Protein AF-V7C5A6-F1 (afdb_monomer)

Solvent-accessible surface area (backbone atoms only — not comparable to full-atom values): 7890 Å² total; per-residue (Å²): 142,46,75,49,76,39,53,49,37,44,29,60,70,52,47,51,48,42,58,76,68,63,52,40,29,43,35,23,10,14,81,27,68,81,53,6,18,79,57,57,60,41,58,71,49,46,82,62,47,102,74,74,81,69,93,62,101,58,82,68,35,68,70,49,91,90,49,81,76,55,43,45,47,72,53,57,61,23,67,63,35,42,47,55,56,51,49,51,52,53,52,54,54,52,51,53,54,55,52,71,66,54,76,74,80,84,74,88,80,80,82,84,77,84,65,77,65,65,60,58,55,57,58,54,58,59,65,73,74,76,123

Nearest PDB structures (foldseek):
  3ocq-assembly1_A-2  TM=8.721E-01  e=2.482E-05  Salmonella enterica
  1z3a-assembly1_B  TM=8.889E-01  e=4.899E-05  Escherichia coli
  8e2p-assembly2_D  TM=8.410E-01  e=2.030E-04  Escherichia coli
  3dh1-assembly2_C  TM=7.861E-01  e=4.535E-04  Homo sapiens
  8e2q-assembly2_C  TM=7.365E-01  e=2.600E-0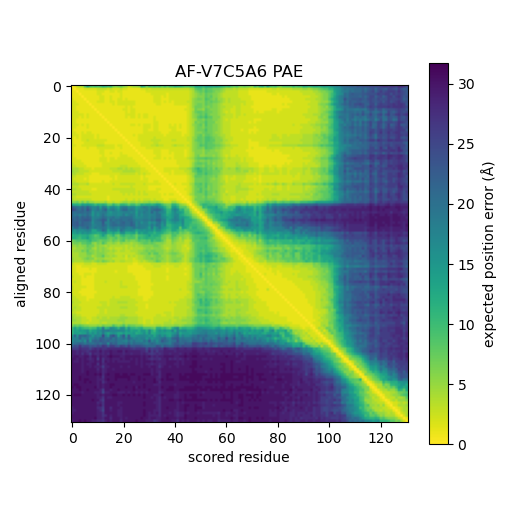4  Escherichia coli

Structure (mmCIF, N/CA/C/O backbone):
data_AF-V7C5A6-F1
#
_entry.id   AF-V7C5A6-F1
#
loop_
_atom_site.group_PDB
_atom_site.id
_atom_site.type_symbol
_atom_site.label_atom_id
_atom_site.label_alt_id
_atom_site.label_comp_id
_atom_site.label_asym_id
_atom_site.label_entity_id
_atom_site.label_seq_id
_atom_site.pdbx_PDB_ins_code
_atom_site.Cartn_x
_atom_site.Cartn_y
_atom_site.Cartn_z
_atom_site.occupancy
_atom_site.B_iso_or_equiv
_atom_site.auth_seq_id
_atom_site.auth_comp_id
_atom_site.auth_asym_id
_atom_site.auth_atom_id
_atom_site.pdbx_PDB_model_num
ATOM 1 N N . ASP A 1 1 ? 7.262 -13.236 -11.473 1.00 86.31 1 ASP A N 1
ATOM 2 C CA . ASP A 1 1 ? 6.057 -12.493 -11.850 1.00 86.31 1 ASP A CA 1
ATOM 3 C C . ASP A 1 1 ? 4.942 -12.799 -10.870 1.00 86.31 1 ASP A C 1
ATOM 5 O O . ASP A 1 1 ? 4.227 -13.786 -11.020 1.00 86.31 1 ASP A O 1
ATOM 9 N N . THR A 1 2 ? 4.876 -11.997 -9.808 1.00 95.75 2 THR A N 1
ATOM 10 C CA . THR A 1 2 ? 3.860 -12.121 -8.755 1.00 95.75 2 THR A CA 1
ATOM 11 C C . THR A 1 2 ? 3.159 -10.783 -8.571 1.00 95.75 2 THR A C 1
ATOM 13 O O . THR A 1 2 ? 3.812 -9.751 -8.405 1.00 95.75 2 THR A O 1
ATOM 16 N N . THR A 1 3 ? 1.824 -10.813 -8.544 1.00 97.44 3 THR A N 1
ATOM 17 C CA . THR A 1 3 ? 0.998 -9.659 -8.174 1.00 97.44 3 THR A CA 1
ATOM 18 C C . THR A 1 3 ? 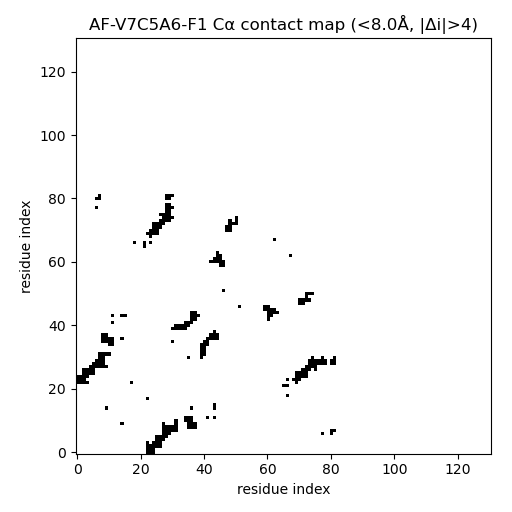0.352 -9.894 -6.814 1.00 97.44 3 THR A C 1
ATOM 20 O O . THR A 1 3 ? -0.426 -10.832 -6.652 1.00 97.44 3 THR A O 1
ATOM 23 N N . LEU A 1 4 ? 0.655 -9.035 -5.843 1.00 98.12 4 LEU A N 1
ATOM 24 C CA . LEU A 1 4 ? 0.049 -9.062 -4.515 1.00 98.12 4 LEU A CA 1
ATOM 25 C C . LEU A 1 4 ? -1.153 -8.118 -4.464 1.00 98.12 4 LEU A C 1
ATOM 27 O O . LEU A 1 4 ? -1.005 -6.919 -4.689 1.00 98.12 4 LEU A O 1
ATOM 31 N N . TYR A 1 5 ? -2.318 -8.656 -4.107 1.00 98.50 5 TYR A N 1
ATOM 32 C CA . TYR A 1 5 ? -3.525 -7.885 -3.822 1.00 98.50 5 TYR A CA 1
ATOM 33 C C . TYR A 1 5 ? -3.746 -7.819 -2.312 1.00 98.50 5 TYR A C 1
ATOM 35 O O . TYR A 1 5 ? -3.749 -8.850 -1.638 1.00 98.50 5 TYR A O 1
ATOM 43 N N . VAL A 1 6 ? -3.945 -6.619 -1.775 1.00 98.38 6 VAL A N 1
ATOM 44 C CA . VAL A 1 6 ? -4.221 -6.410 -0.349 1.00 98.38 6 VAL A CA 1
ATOM 45 C C . VAL A 1 6 ? -5.301 -5.345 -0.167 1.00 98.38 6 VAL A C 1
ATOM 47 O O . VAL A 1 6 ? -5.308 -4.318 -0.831 1.00 98.38 6 VAL A O 1
ATOM 50 N N . THR A 1 7 ? -6.258 -5.570 0.728 1.00 98.06 7 THR A N 1
ATOM 51 C CA . THR A 1 7 ? -7.392 -4.643 0.899 1.00 98.06 7 THR A CA 1
ATOM 52 C C . THR A 1 7 ? -6.985 -3.313 1.535 1.00 98.06 7 THR A C 1
ATOM 54 O O . THR A 1 7 ? -7.637 -2.299 1.309 1.00 98.06 7 THR A O 1
ATOM 57 N N . LEU A 1 8 ? -5.883 -3.279 2.285 1.00 97.94 8 LEU A N 1
ATOM 58 C CA . LEU A 1 8 ? -5.339 -2.074 2.906 1.00 97.94 8 LEU A CA 1
ATOM 59 C C . LEU A 1 8 ? -3.914 -1.793 2.450 1.00 97.94 8 LEU A C 1
ATOM 61 O O . LEU A 1 8 ? -3.132 -2.715 2.232 1.00 97.94 8 LEU A O 1
ATOM 65 N N . GLU A 1 9 ? -3.561 -0.513 2.390 1.00 97.81 9 GLU A N 1
ATOM 66 C CA . GLU A 1 9 ? -2.184 -0.072 2.186 1.00 97.81 9 GLU A CA 1
ATOM 67 C C . GLU A 1 9 ? -1.227 -0.769 3.181 1.00 97.81 9 GLU A C 1
ATOM 69 O O . GLU A 1 9 ? -1.487 -0.784 4.397 1.00 97.81 9 GLU A O 1
ATOM 74 N N . PRO A 1 10 ? -0.114 -1.348 2.693 1.00 97.88 10 PRO A N 1
ATOM 75 C CA . PRO A 1 10 ? 0.816 -2.092 3.532 1.00 97.88 10 PRO A CA 1
ATOM 76 C C . PRO A 1 10 ? 1.472 -1.179 4.570 1.00 97.88 10 PRO A C 1
ATOM 78 O O . PRO A 1 10 ? 1.849 -0.047 4.277 1.00 97.88 10 PRO A O 1
ATOM 81 N N . CYS A 1 11 ? 1.660 -1.690 5.786 1.00 97.94 11 CYS A N 1
ATOM 82 C CA . CYS A 1 11 ? 2.463 -1.016 6.804 1.00 97.94 11 CYS A CA 1
ATOM 83 C C . CYS A 1 11 ? 3.974 -1.206 6.553 1.00 97.94 11 CYS A C 1
ATOM 85 O O . CYS A 1 11 ? 4.333 -2.008 5.686 1.00 97.94 11 CYS A O 1
ATOM 87 N N . PRO A 1 12 ? 4.886 -0.545 7.301 1.00 96.69 12 PRO A N 1
ATOM 88 C CA . PRO A 1 12 ? 6.328 -0.640 7.048 1.00 96.69 12 PRO A CA 1
ATOM 89 C C . PRO A 1 12 ? 6.863 -2.069 7.072 1.00 96.69 12 PRO A C 1
ATOM 91 O O . PRO A 1 12 ? 7.694 -2.429 6.244 1.00 96.69 12 PRO A O 1
ATOM 94 N N . MET A 1 13 ? 6.344 -2.902 7.978 1.00 98.00 13 MET A N 1
ATOM 95 C CA . MET A 1 13 ? 6.705 -4.317 8.051 1.00 98.00 13 MET A CA 1
ATOM 96 C C . MET A 1 13 ? 6.337 -5.049 6.753 1.00 98.00 13 MET A C 1
ATOM 98 O O . MET A 1 13 ? 7.182 -5.709 6.152 1.00 98.00 13 MET A O 1
ATOM 102 N N . CYS A 1 14 ? 5.092 -4.901 6.291 1.00 98.19 14 CYS A N 1
ATOM 103 C CA . CYS A 1 14 ? 4.623 -5.545 5.066 1.00 98.19 14 CYS A CA 1
ATOM 104 C C . CYS A 1 14 ? 5.334 -4.992 3.828 1.00 98.19 14 CYS A C 1
ATOM 106 O O . CYS A 1 14 ? 5.716 -5.759 2.954 1.00 98.19 14 CYS A O 1
ATOM 108 N N . ALA A 1 15 ? 5.551 -3.679 3.759 1.00 95.81 15 ALA A N 1
ATOM 109 C CA . ALA A 1 15 ? 6.263 -3.043 2.658 1.00 95.81 15 ALA A CA 1
ATOM 110 C C . ALA A 1 15 ? 7.718 -3.528 2.560 1.00 95.81 15 ALA A C 1
ATOM 112 O O . ALA A 1 15 ? 8.172 -3.879 1.473 1.00 95.81 15 ALA A O 1
ATOM 113 N N . GLY A 1 16 ? 8.419 -3.644 3.692 1.00 95.00 16 GLY A N 1
ATOM 114 C CA . GLY A 1 16 ? 9.748 -4.253 3.742 1.00 95.00 16 GLY A CA 1
ATOM 115 C C . GLY A 1 16 ? 9.738 -5.704 3.256 1.00 95.00 16 GLY A C 1
ATOM 116 O O . GLY A 1 16 ? 10.584 -6.083 2.450 1.00 95.00 16 GLY A O 1
ATOM 117 N N . ALA A 1 17 ? 8.748 -6.497 3.674 1.00 96.81 17 ALA A N 1
ATOM 118 C CA . ALA A 1 17 ? 8.605 -7.882 3.228 1.00 96.81 17 ALA A CA 1
ATOM 119 C C . ALA A 1 17 ? 8.322 -7.995 1.719 1.00 96.81 17 ALA A C 1
ATOM 121 O O . ALA A 1 17 ? 8.918 -8.834 1.053 1.00 96.81 17 ALA A O 1
ATOM 122 N N . ILE A 1 18 ? 7.467 -7.127 1.166 1.00 96.38 18 ILE A N 1
ATOM 123 C CA . ILE A 1 18 ? 7.151 -7.053 -0.272 1.00 96.38 18 ILE A CA 1
ATOM 124 C C . ILE A 1 18 ? 8.417 -6.794 -1.090 1.00 96.38 18 ILE A C 1
ATOM 126 O O . ILE A 1 18 ? 8.665 -7.490 -2.076 1.00 96.38 18 ILE A O 1
ATOM 130 N N . LEU A 1 19 ? 9.233 -5.830 -0.653 1.00 93.88 19 LEU A N 1
ATOM 131 C CA . LEU A 1 19 ? 10.520 -5.540 -1.277 1.00 93.88 19 LEU A CA 1
ATOM 132 C C . LEU A 1 19 ? 11.454 -6.754 -1.144 1.00 93.88 19 LEU A C 1
ATOM 134 O O . LEU A 1 19 ? 11.960 -7.244 -2.140 1.00 93.88 19 LEU A O 1
ATOM 138 N N . GLN A 1 20 ? 11.646 -7.320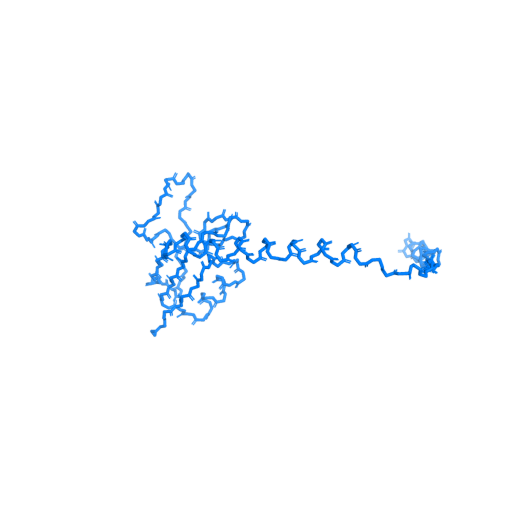 0.047 1.00 94.31 20 GLN A N 1
ATOM 139 C CA . GLN A 1 20 ? 12.551 -8.471 0.218 1.00 94.31 20 GLN A CA 1
ATOM 140 C C . GLN A 1 20 ? 12.125 -9.711 -0.585 1.00 94.31 20 GLN A C 1
ATOM 142 O O . GLN A 1 20 ? 12.972 -10.436 -1.105 1.00 94.31 20 GLN A O 1
ATOM 147 N N . ALA A 1 21 ? 10.819 -9.928 -0.743 1.00 95.12 21 ALA A N 1
ATOM 148 C CA . ALA A 1 21 ? 10.260 -11.015 -1.539 1.00 95.12 21 ALA A CA 1
ATOM 149 C C . ALA A 1 21 ? 10.307 -10.761 -3.057 1.00 95.12 21 ALA A C 1
ATOM 151 O O . ALA A 1 21 ? 9.935 -11.649 -3.822 1.00 95.12 21 ALA A O 1
ATOM 152 N N . ARG A 1 22 ? 10.767 -9.580 -3.500 1.00 93.19 22 ARG A N 1
ATOM 153 C CA . ARG A 1 22 ? 10.853 -9.178 -4.914 1.00 93.19 22 ARG A CA 1
ATOM 154 C C . ARG A 1 22 ? 9.511 -9.294 -5.642 1.00 93.19 22 ARG A C 1
ATOM 156 O O . ARG A 1 22 ? 9.444 -9.789 -6.763 1.00 93.19 22 ARG A O 1
ATOM 163 N N . ILE A 1 23 ? 8.434 -8.864 -4.987 1.00 94.69 23 ILE A N 1
ATOM 164 C CA . ILE A 1 23 ? 7.110 -8.826 -5.613 1.00 94.69 23 ILE A CA 1
ATOM 165 C C . ILE A 1 23 ? 7.109 -7.771 -6.724 1.00 94.69 23 ILE A C 1
ATOM 167 O O . ILE A 1 23 ? 7.459 -6.615 -6.495 1.00 94.69 23 ILE A O 1
ATOM 171 N N . ASP A 1 24 ? 6.690 -8.172 -7.922 1.00 93.25 24 ASP A N 1
ATOM 172 C CA . ASP A 1 24 ? 6.756 -7.330 -9.119 1.00 93.25 24 ASP A CA 1
ATOM 173 C C . ASP A 1 24 ? 5.634 -6.284 -9.163 1.00 93.25 24 ASP A C 1
ATOM 175 O O . ASP A 1 24 ? 5.829 -5.160 -9.633 1.00 93.25 24 ASP A O 1
ATOM 179 N N . SER A 1 25 ? 4.442 -6.651 -8.686 1.00 94.69 25 SER A N 1
ATOM 180 C CA . SER A 1 25 ? 3.260 -5.789 -8.720 1.00 94.69 25 SER A CA 1
ATOM 181 C C . SER A 1 25 ? 2.512 -5.803 -7.391 1.00 94.69 25 SER A C 1
ATOM 183 O O . SER A 1 25 ? 2.174 -6.858 -6.859 1.00 94.69 25 SER A O 1
ATOM 185 N N . LEU A 1 26 ? 2.206 -4.619 -6.873 1.00 95.81 26 LEU A N 1
ATOM 186 C CA . LEU A 1 26 ? 1.401 -4.412 -5.676 1.00 95.81 26 LEU A CA 1
ATOM 187 C C . LEU A 1 26 ? 0.096 -3.714 -6.060 1.00 95.81 26 LEU A C 1
ATOM 189 O O . LEU A 1 26 ? 0.099 -2.678 -6.723 1.00 95.81 26 LEU A O 1
ATOM 193 N N . VAL A 1 27 ? -1.024 -4.263 -5.611 1.00 97.31 27 VAL A N 1
ATOM 194 C CA . VAL A 1 27 ? -2.348 -3.669 -5.759 1.00 97.31 27 VAL A CA 1
ATOM 195 C C . VAL A 1 27 ? -2.969 -3.551 -4.378 1.00 97.31 27 VAL A C 1
ATOM 197 O O . VAL A 1 27 ? -3.105 -4.556 -3.680 1.00 97.31 27 VAL A O 1
ATOM 200 N N . TRP A 1 28 ? -3.357 -2.342 -3.979 1.00 97.81 28 TRP A N 1
ATOM 201 C CA . TRP A 1 28 ? -4.040 -2.142 -2.707 1.00 97.81 28 TRP A CA 1
ATOM 202 C C . TRP A 1 28 ? -5.274 -1.246 -2.794 1.00 97.81 28 TRP A C 1
ATOM 204 O O . TRP A 1 28 ? -5.387 -0.405 -3.689 1.00 97.81 28 TRP A O 1
ATOM 214 N N . GLY A 1 29 ? -6.215 -1.475 -1.873 1.00 97.94 29 GLY A N 1
ATOM 215 C CA . GLY A 1 29 ? -7.527 -0.827 -1.852 1.00 97.94 29 GLY A CA 1
ATOM 216 C C . GLY A 1 29 ? -7.588 0.454 -1.029 1.00 97.94 29 GLY A C 1
ATOM 217 O O . GLY A 1 29 ? -7.388 1.544 -1.555 1.00 97.94 29 GLY A O 1
ATOM 218 N N . ALA A 1 30 ? -7.896 0.346 0.261 1.00 97.19 30 ALA A N 1
ATOM 219 C CA . ALA A 1 30 ? -8.074 1.498 1.141 1.00 97.19 30 ALA A CA 1
ATOM 220 C C . ALA A 1 30 ? -6.747 1.991 1.758 1.00 97.19 30 ALA A C 1
ATOM 222 O O . ALA A 1 30 ? -5.882 1.175 2.094 1.00 97.19 30 ALA A O 1
ATOM 223 N N . PRO A 1 31 ? -6.580 3.310 1.975 1.00 95.94 31 PRO A N 1
ATOM 224 C CA . PRO A 1 31 ? -5.394 3.853 2.632 1.00 95.94 31 PRO A CA 1
ATOM 225 C C . PRO A 1 31 ? -5.337 3.456 4.111 1.00 95.94 31 PRO A C 1
ATOM 227 O O . PRO A 1 31 ? -6.341 3.486 4.830 1.00 95.94 31 PRO A O 1
ATOM 230 N N . ASN A 1 32 ? -4.134 3.159 4.597 1.00 96.12 32 ASN A N 1
ATOM 231 C CA . ASN A 1 32 ? -3.878 2.894 6.008 1.00 96.12 32 ASN A CA 1
ATOM 232 C C . ASN A 1 32 ? -3.408 4.186 6.682 1.00 96.12 32 ASN A C 1
ATOM 234 O O . ASN A 1 32 ? -2.217 4.417 6.866 1.00 96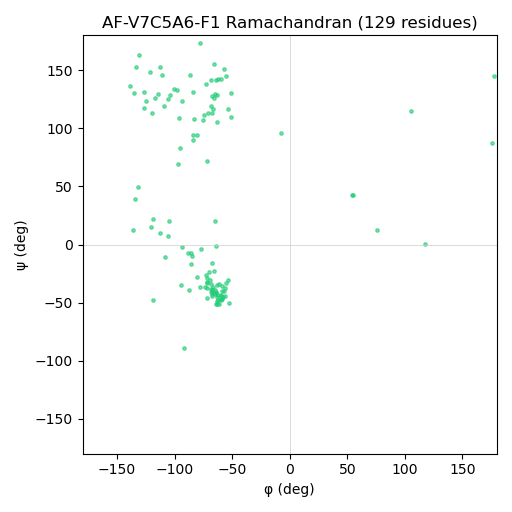.12 32 ASN A O 1
ATOM 238 N N . LYS A 1 33 ? -4.368 5.032 7.068 1.00 92.06 33 LYS A N 1
ATOM 239 C CA . LYS A 1 33 ? -4.115 6.412 7.523 1.00 92.06 33 LYS 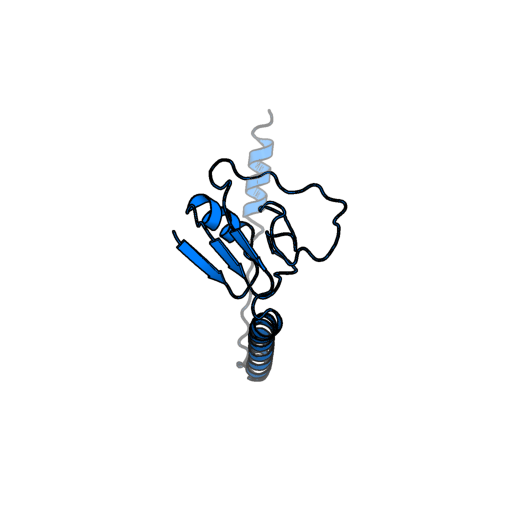A CA 1
ATOM 240 C C . LYS A 1 33 ? -3.103 6.548 8.667 1.00 92.06 33 LYS A C 1
ATOM 242 O O . LYS A 1 33 ? -2.454 7.578 8.765 1.00 92.06 33 LYS A O 1
ATOM 247 N N . LEU A 1 34 ? -3.006 5.552 9.550 1.00 92.75 34 LEU A N 1
ATOM 248 C CA . LEU A 1 34 ? -2.141 5.625 10.733 1.00 92.75 34 LEU A CA 1
ATOM 249 C C . LEU A 1 34 ? -0.762 5.009 10.507 1.00 92.75 34 LEU A C 1
ATOM 251 O O . LEU A 1 34 ? 0.203 5.467 11.105 1.00 92.75 34 LEU A O 1
ATOM 255 N N . LEU A 1 35 ? -0.677 3.941 9.708 1.00 95.44 35 LEU A N 1
ATOM 256 C CA . LEU A 1 35 ? 0.517 3.094 9.635 1.00 95.44 35 LEU A CA 1
ATOM 257 C C . LEU A 1 35 ? 0.898 2.713 8.201 1.00 95.44 35 LEU A C 1
ATOM 259 O O . LEU A 1 35 ? 1.694 1.801 8.027 1.00 95.44 35 LEU A O 1
ATOM 263 N N . GLY A 1 36 ? 0.327 3.337 7.174 1.00 95.56 36 GLY A N 1
ATOM 264 C CA . GLY A 1 36 ? 0.609 3.016 5.775 1.00 95.56 36 GLY A CA 1
ATOM 265 C C . GLY A 1 36 ? 1.992 3.483 5.319 1.00 95.56 36 GLY A C 1
ATOM 266 O O . GLY A 1 36 ? 2.441 4.575 5.674 1.00 95.56 36 GLY A O 1
ATOM 267 N N . ALA A 1 37 ? 2.676 2.637 4.549 1.00 94.75 37 ALA A N 1
ATOM 268 C CA . ALA A 1 37 ? 4.046 2.845 4.085 1.00 94.75 37 ALA A CA 1
ATOM 269 C C . ALA A 1 37 ? 4.168 3.222 2.597 1.00 94.75 37 ALA A C 1
ATOM 271 O O . ALA A 1 37 ? 5.279 3.319 2.075 1.00 94.75 37 ALA A O 1
ATOM 272 N N . ASP A 1 38 ? 3.048 3.463 1.915 1.00 92.31 38 ASP A N 1
ATOM 273 C CA . ASP A 1 38 ? 2.986 3.975 0.539 1.00 92.31 38 ASP A CA 1
ATOM 274 C C . ASP A 1 38 ? 2.585 5.465 0.503 1.00 92.31 38 ASP A C 1
ATOM 276 O O . ASP A 1 38 ? 2.146 6.016 -0.509 1.00 92.31 38 ASP A O 1
ATOM 280 N N . GLY A 1 39 ? 2.763 6.152 1.633 1.00 88.06 39 GLY A N 1
ATOM 281 C CA . GLY A 1 39 ? 2.588 7.588 1.768 1.00 88.06 39 GLY A CA 1
ATOM 282 C C . GLY A 1 39 ? 1.488 8.041 2.725 1.00 88.06 39 GLY A C 1
ATOM 283 O O . GLY A 1 39 ? 1.337 9.256 2.846 1.00 88.06 39 GLY A O 1
ATOM 284 N N . SER A 1 40 ? 0.752 7.148 3.402 1.00 90.31 40 SER A N 1
ATOM 285 C CA . SER A 1 40 ? -0.154 7.580 4.484 1.00 90.31 40 SER A CA 1
ATOM 286 C C . SER A 1 40 ? 0.593 8.033 5.743 1.00 90.31 40 SER A C 1
ATOM 288 O O . SER A 1 40 ? 0.272 9.083 6.290 1.00 90.31 40 SER A O 1
ATOM 290 N N . TRP A 1 41 ? 1.593 7.270 6.196 1.00 91.00 41 TRP A N 1
ATOM 291 C CA . TRP A 1 41 ? 2.428 7.619 7.355 1.00 91.00 41 TRP A CA 1
ATOM 292 C C . TRP A 1 41 ? 3.903 7.777 6.979 1.00 91.00 41 TRP A C 1
ATOM 294 O O . TRP A 1 41 ? 4.533 8.776 7.316 1.00 91.00 41 TRP A O 1
ATOM 304 N N . ILE A 1 42 ? 4.441 6.814 6.232 1.00 89.94 42 ILE A N 1
ATOM 305 C CA . ILE A 1 42 ? 5.796 6.846 5.667 1.00 89.94 42 ILE A CA 1
ATOM 306 C C . ILE A 1 42 ? 5.727 6.486 4.182 1.00 89.94 42 ILE A C 1
ATOM 308 O O . ILE A 1 42 ? 4.726 5.940 3.722 1.00 89.94 42 ILE A O 1
ATOM 312 N N . ARG A 1 43 ? 6.776 6.793 3.416 1.00 88.69 43 ARG A N 1
ATOM 313 C CA . ARG A 1 43 ? 6.896 6.383 2.015 1.00 88.69 43 ARG A CA 1
ATOM 314 C C . ARG A 1 43 ? 8.130 5.511 1.811 1.00 88.69 43 ARG A C 1
ATOM 316 O O . ARG A 1 43 ? 9.250 5.993 1.936 1.00 88.69 43 ARG A O 1
ATOM 323 N N . LEU A 1 44 ? 7.904 4.241 1.486 1.00 90.69 44 LEU A N 1
ATOM 324 C CA . LEU A 1 44 ? 8.946 3.265 1.142 1.00 90.69 44 LEU A CA 1
ATOM 325 C C . LEU A 1 44 ? 8.958 2.897 -0.345 1.00 90.69 44 LEU A C 1
ATOM 327 O O . LEU A 1 44 ? 9.893 2.249 -0.809 1.00 90.69 44 LEU A O 1
ATOM 331 N N . PHE A 1 45 ? 7.934 3.307 -1.089 1.00 89.81 45 PHE A N 1
ATOM 332 C CA . PHE A 1 45 ? 7.811 3.046 -2.513 1.00 89.81 45 PHE A CA 1
ATOM 333 C C . PHE A 1 45 ? 7.959 4.332 -3.331 1.00 89.81 45 PHE A C 1
ATOM 335 O O . PHE A 1 45 ? 7.526 5.390 -2.868 1.00 89.81 45 PHE A O 1
ATOM 342 N N . PRO A 1 46 ? 8.554 4.264 -4.534 1.00 83.50 46 PRO A N 1
ATOM 343 C CA . PRO A 1 46 ? 8.726 5.439 -5.378 1.00 83.50 46 PRO A CA 1
ATOM 344 C C . PRO A 1 46 ? 7.378 5.995 -5.852 1.00 83.50 46 PRO A C 1
ATOM 346 O O . PRO A 1 46 ? 6.377 5.274 -5.949 1.00 83.50 46 PRO A O 1
ATOM 349 N N . ASP A 1 47 ? 7.366 7.287 -6.179 1.00 70.12 47 ASP A N 1
ATOM 350 C CA . ASP A 1 47 ? 6.201 7.924 -6.786 1.00 70.12 47 ASP A CA 1
ATOM 351 C C . ASP A 1 47 ? 5.992 7.331 -8.191 1.00 70.12 47 ASP A C 1
ATOM 353 O O . ASP A 1 47 ? 6.857 7.403 -9.061 1.00 70.12 47 ASP A O 1
ATOM 357 N N . GLY A 1 48 ? 4.857 6.659 -8.386 1.00 55.31 48 GLY A N 1
ATOM 358 C CA . GLY A 1 48 ? 4.599 5.873 -9.590 1.00 55.31 48 GLY A CA 1
ATOM 359 C C . GLY A 1 48 ? 3.276 5.130 -9.488 1.00 55.31 48 GLY A C 1
ATOM 360 O O . GLY A 1 48 ? 3.207 4.003 -8.997 1.00 55.31 48 GLY A O 1
ATOM 361 N N . GLY A 1 49 ? 2.197 5.794 -9.883 1.00 52.06 49 GLY A N 1
ATOM 362 C CA . GLY A 1 49 ? 0.870 5.206 -10.021 1.00 52.06 49 GLY A CA 1
ATOM 363 C C . GLY A 1 49 ? -0.138 6.266 -10.440 1.00 52.06 49 GLY A C 1
ATOM 364 O O . GLY A 1 49 ? -0.049 7.414 -10.017 1.00 52.06 49 GLY A O 1
ATOM 365 N N . GLU A 1 50 ? -1.102 5.864 -11.260 1.00 47.94 50 GLU A N 1
ATOM 366 C CA . GLU A 1 50 ? -2.058 6.718 -11.989 1.00 47.94 50 GLU A CA 1
ATOM 367 C C . GLU A 1 50 ? -3.019 7.524 -11.082 1.00 47.94 50 GLU A C 1
ATOM 369 O O . GLU A 1 50 ? -3.812 8.331 -11.559 1.00 47.94 50 GLU A O 1
ATOM 374 N N . HIS A 1 51 ? -2.915 7.357 -9.758 1.00 47.31 51 HIS A N 1
ATOM 375 C CA . HIS A 1 51 ? -3.738 8.010 -8.737 1.00 47.31 51 HIS A CA 1
ATOM 376 C C . HIS A 1 51 ? -2.900 8.566 -7.574 1.00 47.31 51 HIS A C 1
ATOM 378 O O . HIS A 1 51 ? -3.290 8.465 -6.412 1.00 47.31 51 HIS A O 1
ATOM 384 N N . ALA A 1 52 ? -1.724 9.134 -7.855 1.00 54.78 52 ALA A N 1
ATOM 385 C CA . ALA A 1 52 ? -1.026 9.982 -6.888 1.00 54.78 52 ALA A CA 1
ATOM 386 C C . ALA A 1 52 ? -1.773 11.323 -6.763 1.00 54.78 52 ALA A C 1
ATOM 388 O O . ALA A 1 52 ? -1.345 12.352 -7.277 1.00 54.78 52 ALA A O 1
ATOM 389 N N . SER A 1 53 ? -2.945 11.292 -6.132 1.00 47.19 53 SER A N 1
ATOM 390 C CA . SER A 1 53 ? -3.664 12.492 -5.732 1.00 47.19 53 SER A CA 1
ATOM 391 C C . SER A 1 53 ? -2.872 13.175 -4.617 1.00 47.19 53 SER A C 1
ATOM 393 O O . SER A 1 53 ? -2.678 12.584 -3.554 1.00 47.19 53 SER A O 1
ATOM 395 N N . GLU A 1 54 ? -2.456 14.404 -4.911 1.00 51.06 54 GLU A N 1
ATOM 396 C CA . GLU A 1 54 ? -1.794 15.421 -4.084 1.00 51.06 54 GLU A CA 1
ATOM 397 C C . GLU A 1 54 ? -0.289 15.617 -4.366 1.00 51.06 54 GLU A C 1
ATOM 399 O O . GLU A 1 54 ? 0.528 14.729 -4.079 1.00 51.06 54 GLU A O 1
ATOM 404 N N . PRO A 1 55 ? 0.115 16.807 -4.867 1.00 53.00 55 PRO A N 1
ATOM 405 C CA . PRO A 1 55 ? 1.510 17.218 -4.878 1.00 53.00 55 PRO A CA 1
ATOM 406 C C . PRO A 1 55 ? 1.982 17.340 -3.429 1.00 5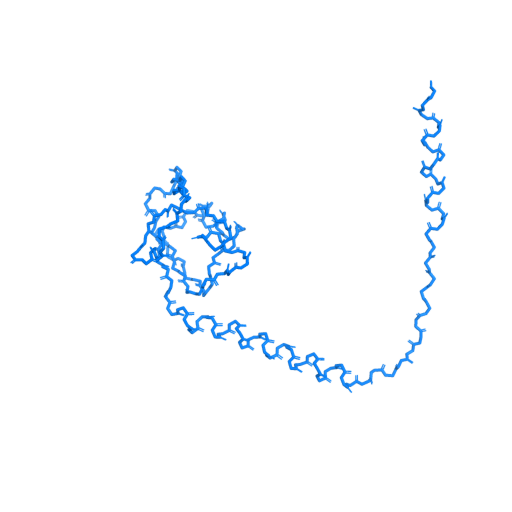3.00 55 PRO A C 1
ATOM 408 O O . PRO A 1 55 ? 1.636 18.268 -2.701 1.00 53.00 55 PRO A O 1
ATOM 411 N N . ARG A 1 56 ? 2.771 16.367 -2.977 1.00 59.56 56 ARG A N 1
ATOM 412 C CA . ARG A 1 56 ? 3.412 16.441 -1.666 1.00 59.56 56 ARG A CA 1
ATOM 413 C C . ARG A 1 56 ? 4.691 17.255 -1.809 1.00 59.56 56 ARG A C 1
ATOM 415 O O . ARG A 1 56 ? 5.524 16.938 -2.648 1.00 59.56 56 ARG A O 1
ATOM 422 N N . ASN A 1 57 ? 4.891 18.233 -0.925 1.00 61.25 57 ASN A N 1
ATOM 423 C CA . ASN A 1 57 ? 6.156 18.973 -0.754 1.00 61.25 57 ASN A CA 1
ATOM 424 C C . ASN A 1 57 ? 7.315 18.082 -0.243 1.00 61.25 57 ASN A C 1
ATOM 426 O O . ASN A 1 57 ? 8.275 18.572 0.344 1.00 61.25 57 ASN A O 1
ATOM 430 N N . VAL A 1 58 ? 7.206 16.763 -0.404 1.00 62.81 58 VAL A N 1
ATOM 431 C CA . VAL A 1 58 ? 8.157 15.762 0.064 1.00 62.81 58 VAL A CA 1
ATOM 432 C C . VAL A 1 58 ? 8.709 15.064 -1.174 1.00 62.81 58 VAL A C 1
ATOM 434 O O . VAL A 1 58 ? 7.905 14.569 -1.969 1.00 62.81 58 VAL A O 1
ATOM 437 N N . PRO A 1 59 ? 10.041 15.013 -1.346 1.00 67.06 59 PRO A N 1
ATOM 438 C CA . PRO A 1 59 ? 10.649 14.349 -2.489 1.00 67.06 59 PRO A CA 1
ATOM 439 C C . PRO A 1 59 ? 10.226 12.870 -2.571 1.00 67.06 59 PRO A C 1
ATOM 441 O O . PRO A 1 59 ? 9.941 12.253 -1.537 1.00 67.06 59 PRO A O 1
ATOM 444 N N . PRO A 1 60 ? 10.182 12.293 -3.786 1.00 71.81 60 PRO A N 1
ATOM 445 C CA . PRO A 1 60 ? 9.863 10.884 -3.982 1.00 71.81 60 PRO A CA 1
ATOM 446 C C . PRO A 1 60 ? 10.805 9.999 -3.170 1.00 71.81 60 PRO A C 1
ATOM 448 O O . PRO A 1 60 ? 11.996 10.297 -3.036 1.00 71.81 60 PRO A O 1
ATOM 451 N N . ALA A 1 61 ? 10.290 8.877 -2.663 1.00 78.44 61 ALA A N 1
ATOM 452 C CA . ALA A 1 61 ? 11.168 7.877 -2.075 1.00 78.44 61 ALA A CA 1
ATOM 453 C C . ALA A 1 61 ? 12.122 7.334 -3.152 1.00 78.44 61 ALA A C 1
ATOM 455 O O . ALA A 1 61 ? 11.713 7.157 -4.307 1.00 78.44 61 ALA A O 1
ATOM 456 N N . PRO A 1 62 ? 13.389 7.064 -2.794 1.00 80.75 62 PRO A N 1
ATOM 457 C CA . PRO A 1 62 ? 14.346 6.504 -3.729 1.00 80.75 62 PRO A CA 1
ATOM 458 C C . PRO A 1 62 ? 13.848 5.157 -4.250 1.00 80.75 62 PRO A C 1
ATOM 460 O O . PRO A 1 62 ? 13.273 4.347 -3.519 1.00 80.75 62 PRO A O 1
ATOM 463 N N . VAL A 1 63 ? 14.098 4.904 -5.531 1.00 84.19 63 VAL A N 1
ATOM 464 C CA . VAL A 1 63 ? 13.806 3.608 -6.139 1.00 84.19 63 VAL A CA 1
ATOM 465 C C . VAL A 1 63 ? 14.715 2.560 -5.501 1.00 84.19 63 VAL A C 1
ATOM 4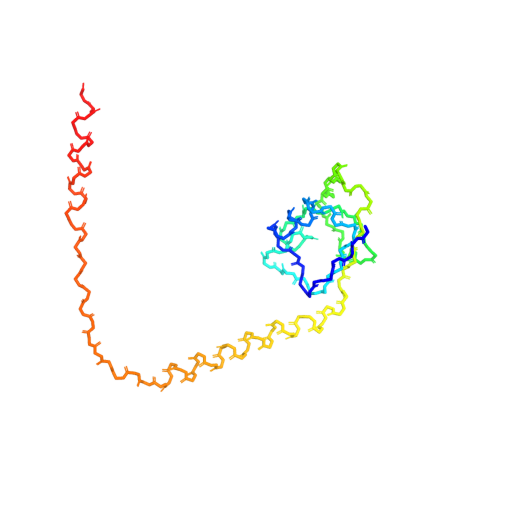67 O O . VAL A 1 63 ? 15.938 2.709 -5.483 1.00 84.19 63 VAL A O 1
ATOM 470 N N . HIS A 1 64 ? 14.126 1.485 -4.981 1.00 84.38 64 HIS A N 1
ATOM 471 C CA . HIS A 1 64 ? 14.902 0.403 -4.392 1.00 84.38 64 HIS A CA 1
ATOM 472 C C . HIS A 1 64 ? 15.757 -0.295 -5.474 1.00 84.38 64 HIS A C 1
ATOM 474 O O . HIS A 1 64 ? 15.189 -0.719 -6.486 1.00 84.38 64 HIS A O 1
ATOM 480 N N . PRO A 1 65 ? 17.079 -0.498 -5.274 1.00 85.88 65 PRO A N 1
ATOM 481 C CA . PRO A 1 65 ? 17.988 -1.006 -6.314 1.00 85.88 65 PRO A CA 1
ATOM 482 C C . PRO A 1 65 ? 17.563 -2.337 -6.942 1.00 85.88 65 PRO A C 1
ATOM 484 O O . PRO A 1 65 ? 17.779 -2.578 -8.125 1.00 85.88 65 PRO A O 1
ATOM 487 N N . PHE A 1 66 ? 16.933 -3.201 -6.146 1.00 83.62 66 PHE A N 1
ATOM 488 C CA . PHE A 1 66 ? 16.491 -4.523 -6.588 1.00 83.62 66 PHE A CA 1
ATOM 489 C C . PHE A 1 66 ? 15.081 -4.545 -7.199 1.00 83.62 66 PHE A C 1
ATOM 491 O O . PHE A 1 66 ? 14.688 -5.574 -7.741 1.00 83.62 66 PHE A O 1
ATOM 498 N N . HIS A 1 67 ? 14.332 -3.433 -7.149 1.00 86.62 67 HIS A N 1
ATOM 499 C CA . HIS A 1 67 ? 12.938 -3.351 -7.618 1.00 86.62 67 HIS A CA 1
ATOM 500 C C . HIS A 1 67 ? 12.674 -2.136 -8.531 1.00 86.62 67 HIS A C 1
ATOM 502 O O . HIS A 1 67 ? 11.693 -1.420 -8.329 1.00 86.62 67 HIS A O 1
ATOM 508 N N . PRO A 1 68 ? 13.500 -1.880 -9.566 1.00 84.75 68 PRO A N 1
ATOM 509 C CA . PRO A 1 68 ? 13.360 -0.684 -10.402 1.00 84.75 68 PRO A CA 1
ATOM 510 C C . PRO A 1 68 ? 12.093 -0.667 -11.267 1.00 84.75 68 PRO A C 1
ATOM 512 O O . PRO A 1 68 ? 11.727 0.372 -11.804 1.00 84.75 68 PRO A O 1
ATOM 515 N N . LYS A 1 69 ? 11.438 -1.820 -11.434 1.00 86.50 69 LYS A N 1
ATOM 516 C CA . LYS A 1 69 ? 10.267 -2.002 -12.303 1.00 86.50 69 LYS A CA 1
ATOM 517 C C . LYS A 1 69 ? 8.982 -2.298 -11.527 1.00 86.50 69 LYS A C 1
ATOM 519 O O . LYS A 1 69 ? 7.996 -2.693 -12.144 1.00 86.50 69 LYS A O 1
ATOM 524 N N . MET A 1 70 ? 9.001 -2.156 -10.199 1.00 90.44 70 MET A N 1
ATOM 525 C CA . MET A 1 70 ? 7.850 -2.505 -9.371 1.00 90.44 70 MET A CA 1
ATOM 526 C C . MET A 1 70 ? 6.652 -1.615 -9.708 1.00 90.44 70 MET A C 1
ATOM 528 O O . MET A 1 70 ? 6.769 -0.390 -9.726 1.00 90.44 70 MET A O 1
ATOM 532 N N . LYS A 1 71 ? 5.495 -2.228 -9.970 1.00 92.25 71 LYS A N 1
ATOM 533 C CA . LYS A 1 71 ? 4.256 -1.516 -10.317 1.00 92.25 71 LYS A CA 1
ATOM 534 C C . LYS A 1 71 ? 3.343 -1.433 -9.105 1.00 92.25 71 LYS A C 1
ATOM 536 O O . LYS A 1 71 ? 3.119 -2.441 -8.442 1.00 92.25 71 LYS A O 1
ATOM 541 N N . ILE A 1 72 ? 2.776 -0.257 -8.837 1.00 92.81 72 ILE A N 1
ATOM 542 C CA . ILE A 1 72 ? 1.872 -0.059 -7.698 1.00 92.81 72 ILE A CA 1
ATOM 543 C C . ILE A 1 72 ? 0.557 0.549 -8.168 1.00 92.81 72 ILE A C 1
ATOM 545 O O . ILE A 1 72 ? 0.519 1.674 -8.669 1.00 92.81 72 ILE A O 1
ATOM 549 N N . ARG A 1 73 ? -0.534 -0.192 -7.969 1.00 94.12 73 ARG A N 1
ATOM 550 C CA . ARG A 1 73 ? -1.905 0.269 -8.206 1.00 94.12 73 ARG A CA 1
ATOM 551 C C . ARG A 1 73 ? -2.579 0.525 -6.865 1.00 94.12 73 ARG A C 1
ATOM 553 O O . ARG A 1 73 ? -2.615 -0.347 -6.002 1.00 94.12 73 ARG A O 1
ATOM 560 N N . ARG A 1 74 ? -3.096 1.736 -6.704 1.00 94.19 74 ARG A N 1
ATOM 561 C CA . ARG A 1 74 ? -3.632 2.269 -5.448 1.00 94.19 74 ARG A CA 1
ATOM 562 C C . ARG A 1 74 ? -5.134 2.463 -5.587 1.00 94.19 74 ARG A C 1
ATOM 564 O O . ARG A 1 74 ? -5.606 2.720 -6.692 1.00 94.19 74 ARG A O 1
ATOM 571 N N . GLY A 1 75 ? -5.871 2.395 -4.487 1.00 94.81 75 GLY A N 1
ATOM 572 C CA . GLY A 1 75 ? -7.283 2.772 -4.482 1.00 94.81 75 GLY A CA 1
ATOM 573 C C . GLY A 1 75 ? -8.243 1.759 -5.118 1.00 94.81 75 GLY A C 1
ATOM 574 O O . GLY A 1 75 ? -9.395 2.106 -5.372 1.00 94.81 75 GLY A O 1
ATOM 575 N N . VAL A 1 76 ? -7.815 0.523 -5.402 1.00 97.25 76 VAL A N 1
ATOM 576 C CA . VAL A 1 76 ? -8.684 -0.470 -6.062 1.00 97.25 76 VAL A CA 1
ATOM 577 C C . VAL A 1 76 ? -9.777 -0.931 -5.097 1.00 97.25 76 VAL A C 1
ATOM 579 O O . VAL A 1 76 ? -9.477 -1.589 -4.106 1.00 97.25 76 VAL A O 1
ATOM 582 N N . LEU A 1 77 ? -11.039 -0.601 -5.395 1.00 98.12 77 LEU A N 1
ATOM 583 C CA . LEU A 1 77 ? -12.179 -0.828 -4.490 1.00 98.12 77 LEU A CA 1
ATOM 584 C C . LEU A 1 77 ? -11.944 -0.208 -3.099 1.00 98.12 77 LEU A C 1
ATOM 586 O O . LEU A 1 77 ? -12.160 -0.839 -2.061 1.00 98.12 77 LEU A O 1
ATOM 590 N N . ALA A 1 78 ? -11.404 1.017 -3.072 1.00 97.00 78 ALA A N 1
ATOM 591 C CA . ALA A 1 78 ? -11.024 1.689 -1.831 1.00 97.00 78 ALA A CA 1
ATOM 592 C C . ALA A 1 78 ? -12.197 1.831 -0.853 1.00 97.00 78 ALA A C 1
ATOM 594 O O . ALA A 1 78 ? -12.011 1.646 0.349 1.00 97.00 78 ALA A O 1
ATOM 595 N N . THR A 1 79 ? -13.392 2.141 -1.357 1.00 97.94 79 THR A N 1
ATOM 596 C CA . THR A 1 79 ? -14.597 2.310 -0.536 1.00 97.94 79 THR A CA 1
ATOM 597 C C . THR A 1 79 ? -14.972 0.994 0.137 1.00 97.94 79 THR A C 1
ATOM 599 O O . THR A 1 79 ? -15.056 0.926 1.359 1.00 97.94 79 THR A O 1
ATOM 602 N N . GLU A 1 80 ? -15.072 -0.086 -0.632 1.00 98.50 80 GLU A N 1
ATOM 603 C CA . GLU A 1 80 ? -15.453 -1.416 -0.158 1.00 98.50 80 GLU A CA 1
ATOM 604 C C . GLU A 1 80 ? -14.421 -1.984 0.826 1.00 98.50 80 GLU A C 1
ATOM 606 O O . GLU A 1 80 ? -14.767 -2.562 1.859 1.00 98.50 80 GLU A O 1
ATOM 611 N N . CYS A 1 81 ? -13.132 -1.779 0.543 1.00 98.50 81 CYS A N 1
ATOM 612 C CA . CYS A 1 81 ? -12.055 -2.186 1.439 1.00 98.50 81 CYS A CA 1
ATOM 613 C C . CYS A 1 81 ? -12.080 -1.413 2.767 1.00 98.50 81 CYS A C 1
ATOM 615 O O . CYS A 1 81 ? -11.828 -1.993 3.829 1.00 98.50 81 CYS A O 1
ATOM 617 N N . ALA A 1 82 ? -12.384 -0.112 2.726 1.00 97.56 82 ALA A N 1
ATOM 618 C CA . ALA A 1 82 ? -12.523 0.707 3.925 1.00 97.56 82 ALA A CA 1
ATOM 619 C C . ALA A 1 82 ? -13.752 0.283 4.740 1.00 97.56 82 ALA A C 1
ATOM 621 O O . ALA A 1 82 ? -13.655 0.146 5.964 1.00 97.56 82 ALA A O 1
ATOM 622 N N . ASP A 1 83 ? -14.873 0.020 4.069 1.00 98.38 83 ASP A N 1
ATOM 623 C CA . ASP A 1 83 ? -16.123 -0.411 4.688 1.00 98.38 83 ASP A CA 1
ATOM 624 C C . ASP A 1 83 ? -15.945 -1.723 5.450 1.00 98.38 83 ASP A C 1
ATOM 626 O O . ASP A 1 83 ? -16.352 -1.811 6.610 1.00 98.38 83 ASP A O 1
ATOM 630 N N . ALA A 1 84 ? -15.250 -2.709 4.872 1.00 97.56 84 ALA A N 1
ATOM 631 C CA . ALA A 1 84 ? -14.954 -3.971 5.550 1.00 97.56 84 ALA A CA 1
ATOM 632 C C . ALA A 1 84 ? -14.209 -3.756 6.887 1.00 97.56 84 ALA A C 1
ATOM 634 O O . ALA A 1 84 ? -14.568 -4.337 7.918 1.00 97.56 84 ALA A O 1
ATOM 635 N N . MET A 1 85 ? -13.207 -2.869 6.908 1.00 96.00 85 MET A N 1
ATOM 636 C CA . MET A 1 85 ? -12.453 -2.554 8.128 1.00 96.00 85 MET A CA 1
ATOM 637 C C . MET A 1 85 ? -13.308 -1.797 9.156 1.00 96.00 85 MET A C 1
ATOM 639 O O . MET A 1 85 ? -13.263 -2.082 10.358 1.00 96.00 85 MET A O 1
ATOM 643 N N . GLN A 1 86 ? -14.132 -0.848 8.707 1.00 96.31 86 GLN A N 1
ATOM 644 C CA . GLN A 1 86 ? -15.052 -0.133 9.590 1.00 96.31 86 GLN A CA 1
ATOM 645 C C . GLN A 1 86 ? -16.085 -1.081 10.204 1.00 96.31 86 GLN A C 1
ATOM 647 O O . GLN A 1 86 ? -16.331 -1.020 11.412 1.00 96.31 86 GLN A O 1
ATOM 652 N N . GLN A 1 87 ? -16.675 -1.970 9.405 1.00 97.88 87 GLN A N 1
ATOM 653 C CA . GLN A 1 87 ? -17.635 -2.976 9.856 1.00 97.88 87 GLN A CA 1
ATOM 654 C C . GLN A 1 87 ? -17.025 -3.885 10.926 1.00 97.88 87 GLN A C 1
ATOM 656 O O . GLN A 1 87 ? -17.643 -4.072 11.977 1.00 97.88 87 GLN A O 1
ATOM 661 N N . PHE A 1 88 ? -15.789 -4.356 10.732 1.00 96.56 88 PHE A N 1
ATOM 662 C CA . PHE A 1 88 ? -15.072 -5.150 11.734 1.00 96.56 88 PHE A CA 1
ATOM 663 C C . PHE A 1 88 ? -15.024 -4.450 13.101 1.00 96.56 88 PHE A C 1
ATOM 665 O O . PHE A 1 88 ? -15.409 -5.027 14.124 1.00 96.56 88 PHE A O 1
ATOM 672 N N . PHE A 1 89 ? -14.620 -3.177 13.142 1.00 95.75 89 PHE A N 1
ATOM 673 C CA . PHE A 1 89 ? -14.552 -2.444 14.406 1.00 95.75 89 PHE A CA 1
ATOM 674 C C . PHE A 1 89 ? -15.929 -2.081 14.974 1.00 95.75 89 PHE A C 1
ATOM 676 O O . PHE A 1 89 ? -16.082 -2.059 16.198 1.00 95.75 89 PHE A O 1
ATOM 683 N N . HIS A 1 90 ? -16.939 -1.828 14.136 1.00 96.75 90 HIS A N 1
ATOM 684 C CA . HIS A 1 90 ? -18.320 -1.663 14.597 1.00 96.75 90 HIS A CA 1
ATOM 685 C C . HIS A 1 90 ?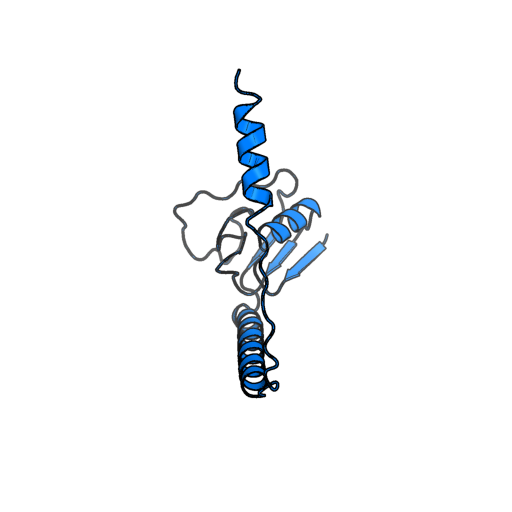 -18.818 -2.918 15.318 1.00 96.75 90 HIS A C 1
ATOM 687 O O . HIS A 1 90 ? -19.340 -2.814 16.430 1.00 96.75 90 HIS A O 1
ATOM 693 N N . LEU A 1 91 ? -18.613 -4.096 14.724 1.00 96.38 91 LEU A N 1
ATOM 694 C CA . LEU A 1 91 ? -18.997 -5.379 15.310 1.00 96.38 91 LEU A CA 1
ATOM 695 C C . LEU A 1 91 ? -18.232 -5.644 16.611 1.00 96.38 91 LEU A C 1
ATOM 697 O O . LEU A 1 91 ? -18.849 -5.896 17.643 1.00 96.38 91 LEU A O 1
ATOM 701 N N . ARG A 1 92 ? -16.905 -5.465 16.611 1.00 95.38 92 ARG A N 1
ATOM 702 C CA . ARG A 1 92 ? -16.066 -5.663 17.805 1.00 95.38 92 ARG A CA 1
ATOM 703 C C . ARG A 1 92 ? -16.477 -4.763 18.977 1.00 95.38 92 ARG A C 1
ATOM 705 O O . ARG A 1 92 ? -16.488 -5.209 20.124 1.00 95.38 92 ARG A O 1
ATOM 712 N N . ARG A 1 93 ? -16.840 -3.500 18.709 1.00 95.44 93 ARG A N 1
ATOM 713 C CA . ARG A 1 93 ? -17.346 -2.574 19.741 1.00 95.44 93 ARG A CA 1
ATOM 714 C C . ARG A 1 93 ? -18.715 -2.995 20.279 1.00 95.44 93 ARG A C 1
ATOM 716 O O . ARG A 1 93 ? -18.937 -2.879 21.483 1.00 95.44 93 ARG A O 1
ATOM 723 N N . LYS A 1 94 ? -19.614 -3.492 19.418 1.00 94.44 94 LYS A N 1
ATOM 724 C CA . LYS A 1 94 ? -20.921 -4.025 19.840 1.00 94.44 94 LYS A CA 1
ATOM 725 C C . LYS A 1 94 ? -20.750 -5.233 20.768 1.00 94.44 94 LYS A C 1
ATOM 727 O O . LYS A 1 94 ? -21.327 -5.223 21.851 1.00 94.44 94 LYS A O 1
ATOM 732 N N . THR A 1 95 ? -19.905 -6.203 20.410 1.00 89.50 95 THR A N 1
ATOM 733 C CA . THR A 1 95 ? -19.641 -7.395 21.240 1.00 89.50 95 THR A CA 1
ATOM 734 C C . THR A 1 95 ? -19.089 -7.027 22.615 1.00 89.50 95 THR A C 1
ATOM 736 O O . THR A 1 95 ? -19.632 -7.467 23.624 1.00 89.50 95 THR A O 1
ATOM 739 N N . LYS A 1 96 ? -18.099 -6.125 22.681 1.00 84.25 96 LYS A N 1
ATOM 740 C CA . LYS A 1 96 ? -17.530 -5.663 23.958 1.00 84.25 96 LYS A CA 1
ATOM 741 C C . LYS A 1 96 ? -18.578 -5.017 24.875 1.00 84.25 96 LYS A C 1
ATOM 743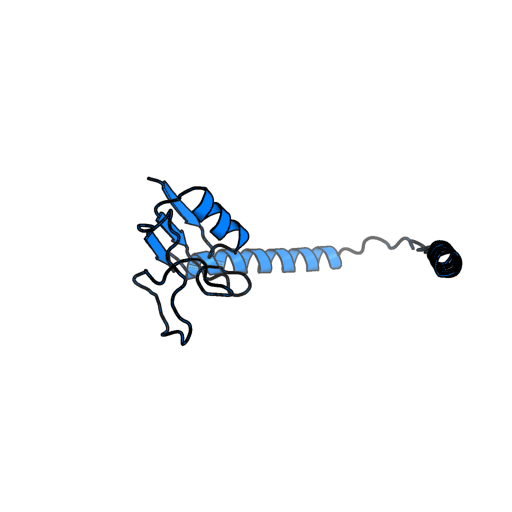 O O . LYS A 1 96 ? -18.509 -5.180 26.088 1.00 84.25 96 LYS A O 1
ATOM 748 N N . LYS A 1 97 ? -19.552 -4.286 24.316 1.00 83.06 97 LYS A N 1
ATOM 749 C CA . LYS A 1 97 ? -20.650 -3.679 25.089 1.00 83.06 97 LYS A CA 1
ATOM 750 C C . LYS A 1 97 ? -21.596 -4.740 25.665 1.00 83.06 97 LYS A C 1
ATOM 752 O O . LYS A 1 97 ? -22.044 -4.588 26.795 1.00 83.06 97 LYS A O 1
ATOM 757 N N . VAL A 1 98 ? -21.868 -5.807 24.912 1.00 74.62 98 VAL A N 1
ATOM 758 C CA . VAL A 1 98 ? -22.683 -6.944 25.373 1.00 74.62 98 VAL A CA 1
ATOM 759 C C . VAL A 1 98 ? -21.958 -7.723 26.474 1.00 74.62 98 VAL A C 1
ATOM 761 O O . VAL A 1 98 ? -22.556 -8.017 27.505 1.00 74.62 98 VAL A O 1
ATOM 764 N N . GLU A 1 99 ? -20.664 -7.997 26.307 1.00 72.44 99 GLU A N 1
ATOM 765 C CA . GLU A 1 99 ? -19.842 -8.677 27.319 1.00 72.44 99 GLU A CA 1
ATOM 766 C C . GLU A 1 99 ? -19.691 -7.852 28.599 1.00 72.44 99 GLU A C 1
ATOM 768 O O . GLU A 1 99 ? -19.861 -8.388 29.684 1.00 72.44 99 GLU A O 1
ATOM 773 N N . ALA A 1 100 ? -19.470 -6.539 28.494 1.00 71.31 100 ALA A N 1
ATOM 774 C CA . ALA A 1 100 ? -19.395 -5.655 29.659 1.00 71.31 100 ALA A CA 1
ATOM 775 C C . ALA A 1 100 ? -20.731 -5.528 30.417 1.00 71.31 100 ALA A C 1
ATOM 777 O O . ALA A 1 100 ? -20.731 -5.174 31.592 1.00 71.31 100 ALA A O 1
ATOM 778 N N . SER A 1 101 ? -21.862 -5.795 29.754 1.00 61.66 101 SER A N 1
ATOM 779 C CA . SER A 1 101 ? -23.189 -5.813 30.388 1.00 61.66 101 SER A CA 1
ATOM 780 C C . SER A 1 101 ? -23.550 -7.156 31.031 1.00 61.66 101 SER A C 1
ATOM 782 O O . SER A 1 101 ? -24.464 -7.209 31.852 1.00 61.66 101 SER A O 1
ATOM 784 N N . LYS A 1 102 ? -22.839 -8.239 30.685 1.00 57.56 102 LYS A N 1
ATOM 785 C CA . LYS A 1 102 ? -22.935 -9.524 31.382 1.00 57.56 102 LYS A CA 1
ATOM 786 C C . LYS A 1 102 ? -22.018 -9.463 32.600 1.00 57.56 102 LYS A C 1
ATOM 788 O O . LYS A 1 102 ? -20.841 -9.773 32.489 1.00 57.56 102 LYS A O 1
ATOM 793 N N . ASP A 1 103 ? -22.562 -9.020 33.730 1.00 56.50 103 ASP A N 1
ATOM 794 C CA . ASP A 1 103 ? -21.885 -9.000 35.031 1.00 56.50 103 ASP A CA 1
ATOM 795 C C . ASP A 1 103 ? -21.275 -10.382 35.351 1.00 56.50 103 ASP A C 1
ATOM 797 O O . ASP A 1 103 ? -22.021 -11.335 35.598 1.00 56.50 103 ASP A O 1
ATOM 801 N N . PRO A 1 104 ? -19.939 -10.547 35.333 1.00 59.22 104 PRO A N 1
ATOM 802 C CA . PRO A 1 104 ? -19.314 -11.709 35.920 1.00 59.22 104 PRO A CA 1
ATOM 803 C C . PRO A 1 104 ? -19.171 -11.382 37.401 1.00 59.22 104 PRO A C 1
ATOM 805 O O . PRO A 1 104 ? -18.208 -10.723 37.793 1.00 59.22 104 PRO A O 1
ATOM 808 N N . SER A 1 105 ? -20.163 -11.804 38.189 1.00 56.38 105 SER A N 1
ATOM 809 C CA . SER A 1 105 ? -20.122 -11.940 39.649 1.00 56.38 105 SER A CA 1
ATOM 810 C C . SER A 1 105 ? -18.713 -11.724 40.219 1.00 56.38 105 SER A C 1
ATOM 812 O O . SER A 1 105 ? -17.869 -12.625 40.188 1.00 56.38 105 SER A O 1
ATOM 814 N N . ARG A 1 106 ? -18.444 -10.489 40.664 1.00 48.94 106 ARG A N 1
ATOM 815 C CA . ARG A 1 106 ? -17.154 -10.057 41.211 1.00 48.94 106 ARG A CA 1
ATOM 816 C C . ARG A 1 106 ? -16.724 -10.987 42.348 1.00 48.94 106 ARG A C 1
ATOM 818 O O . ARG A 1 106 ? -17.341 -10.972 43.409 1.00 48.94 106 ARG A O 1
ATOM 825 N N . LEU A 1 107 ? -15.608 -11.692 42.181 1.00 55.00 107 LEU A N 1
ATOM 826 C CA . LEU A 1 107 ? -14.771 -12.088 43.315 1.00 55.00 107 LEU A CA 1
ATOM 827 C C . LEU A 1 107 ? -13.618 -11.079 43.438 1.00 55.00 107 LEU A C 1
ATOM 829 O O . LEU A 1 107 ? -13.005 -10.735 42.423 1.00 55.00 107 LEU A O 1
ATOM 833 N N . PRO A 1 108 ? -13.320 -10.561 44.644 1.00 49.28 108 PRO A N 1
ATOM 834 C CA . PRO A 1 108 ? -12.261 -9.581 44.828 1.00 49.28 108 PRO A CA 1
ATOM 835 C C . PRO A 1 108 ? -10.901 -10.278 44.723 1.00 49.28 108 PRO A C 1
ATOM 837 O O . PRO A 1 108 ? -10.521 -11.060 45.591 1.00 49.28 108 PRO A O 1
ATOM 840 N N . VAL A 1 109 ? -10.144 -9.981 43.667 1.00 53.84 109 VAL A N 1
ATOM 841 C CA . VAL A 1 109 ? -8.727 -10.351 43.594 1.00 53.84 109 VAL A CA 1
ATOM 842 C C . VAL A 1 109 ? -7.930 -9.279 44.337 1.00 53.84 109 VAL A C 1
ATOM 844 O O . VAL A 1 109 ? -7.802 -8.147 43.875 1.00 53.84 109 VAL A O 1
ATOM 847 N N . SER A 1 110 ? -7.412 -9.633 45.514 1.00 49.59 110 SER A N 1
ATOM 848 C CA . SER A 1 110 ? -6.401 -8.843 46.220 1.00 49.59 110 SER A CA 1
ATOM 849 C C . SER A 1 110 ? -5.097 -8.869 45.418 1.00 49.59 110 SER A C 1
ATOM 851 O O . SER A 1 110 ? -4.455 -9.912 45.293 1.00 49.59 110 SER A O 1
ATOM 853 N N . HIS A 1 111 ? -4.688 -7.726 44.869 1.00 52.06 111 HIS A N 1
ATOM 854 C CA . HIS A 1 111 ? -3.337 -7.554 44.346 1.00 52.06 111 HIS A CA 1
ATOM 855 C C . HIS A 1 111 ? -2.380 -7.249 45.507 1.00 52.06 111 HIS A C 1
ATOM 857 O O . HIS A 1 111 ? -2.185 -6.094 45.880 1.00 52.06 111 HIS A O 1
ATOM 863 N N . HIS A 1 112 ? -1.728 -8.275 46.055 1.00 52.03 112 HIS A N 1
ATOM 864 C CA . HIS A 1 112 ? -0.474 -8.069 46.778 1.00 52.03 112 HIS A CA 1
ATOM 865 C C . HIS A 1 112 ? 0.641 -7.819 45.754 1.00 52.03 112 HIS A C 1
ATOM 867 O O . HIS A 1 112 ? 1.065 -8.725 45.045 1.00 52.03 112 HIS A O 1
ATOM 873 N N . HIS A 1 113 ? 1.100 -6.572 45.659 1.00 51.12 113 HIS A N 1
ATOM 874 C CA . HIS A 1 113 ? 2.250 -6.168 44.851 1.00 51.12 113 HIS A CA 1
ATOM 875 C C . HIS A 1 113 ? 3.510 -6.116 45.739 1.00 51.12 113 HIS A C 1
ATOM 877 O O . HIS A 1 113 ? 3.606 -5.215 46.577 1.00 51.12 113 HIS A O 1
ATOM 883 N N . PRO A 1 114 ? 4.493 -7.032 45.608 1.00 53.56 114 PRO A N 1
ATOM 884 C CA . PRO A 1 114 ? 5.712 -6.990 46.405 1.00 53.56 114 PRO A CA 1
ATOM 885 C C . PRO A 1 114 ? 6.836 -6.309 45.606 1.00 53.56 114 PRO A C 1
ATOM 887 O O . PRO A 1 114 ? 7.788 -6.953 45.184 1.00 53.56 114 PRO A O 1
ATOM 890 N N . SER A 1 115 ? 6.747 -4.997 45.367 1.00 56.00 115 SER A N 1
ATOM 891 C CA . SER A 1 115 ? 7.790 -4.250 44.630 1.00 56.00 115 SER A CA 1
ATOM 892 C C . SER A 1 115 ? 8.862 -3.595 45.503 1.00 56.00 115 SER A C 1
ATOM 894 O O . SER A 1 115 ? 9.821 -3.034 44.983 1.00 56.00 115 SER A O 1
ATOM 896 N N . LYS A 1 116 ? 8.770 -3.687 46.834 1.00 55.06 116 LYS A N 1
ATOM 897 C CA . LYS A 1 116 ? 9.700 -2.973 47.731 1.00 55.06 116 LYS A CA 1
ATOM 898 C C . LYS A 1 116 ? 11.027 -3.692 48.012 1.00 55.06 116 LYS A C 1
ATOM 900 O O . LYS A 1 116 ? 11.920 -3.077 48.586 1.00 55.06 116 LYS A O 1
ATOM 905 N N . ILE A 1 117 ? 11.180 -4.959 47.618 1.00 58.19 117 ILE A N 1
ATOM 906 C CA . ILE A 1 117 ? 12.422 -5.723 47.861 1.00 58.19 117 ILE A CA 1
ATOM 907 C C . ILE A 1 117 ? 13.438 -5.511 46.729 1.00 58.19 117 ILE A C 1
ATOM 909 O O . ILE A 1 117 ? 14.621 -5.326 46.997 1.00 58.19 117 ILE A O 1
ATOM 913 N N . ILE A 1 118 ? 12.983 -5.454 45.474 1.00 59.22 118 ILE A N 1
ATOM 914 C CA . ILE A 1 118 ? 13.877 -5.396 44.303 1.00 59.22 118 ILE A CA 1
ATOM 915 C C . ILE A 1 118 ? 14.569 -4.025 44.177 1.00 59.22 118 ILE A C 1
ATOM 917 O O . ILE A 1 118 ? 15.740 -3.967 43.816 1.00 59.22 118 ILE A O 1
ATOM 921 N N . SER A 1 119 ? 13.907 -2.930 44.575 1.00 55.75 119 SER A N 1
ATOM 922 C CA . SER A 1 119 ? 14.508 -1.583 44.548 1.00 55.75 119 SER A CA 1
ATOM 923 C C . SER A 1 119 ? 15.716 -1.443 45.482 1.00 55.75 119 SER A C 1
ATOM 925 O O . SER A 1 119 ? 16.671 -0.762 45.132 1.00 55.75 119 SER A O 1
ATOM 927 N N . LYS A 1 120 ? 15.713 -2.106 46.648 1.00 55.31 120 LYS A N 1
ATOM 928 C CA . LYS A 1 120 ? 16.808 -1.984 47.629 1.00 55.31 120 LYS A CA 1
ATOM 929 C C . LYS A 1 120 ? 18.093 -2.684 47.196 1.00 55.31 120 LYS A C 1
ATOM 931 O O . LYS A 1 120 ? 19.167 -2.289 47.631 1.00 55.31 120 LYS A O 1
ATOM 936 N N . ILE A 1 121 ? 17.996 -3.716 46.359 1.00 61.25 121 ILE A N 1
ATOM 937 C CA . ILE A 1 121 ? 19.177 -4.437 45.872 1.00 61.25 121 ILE A CA 1
ATOM 938 C C . ILE A 1 121 ? 19.919 -3.586 44.835 1.00 61.25 121 ILE A C 1
ATOM 940 O O . ILE A 1 121 ? 21.145 -3.554 44.845 1.00 61.25 121 ILE A O 1
ATOM 944 N N . HIS A 1 122 ? 19.199 -2.832 44.001 1.00 58.47 122 HIS A N 1
ATOM 945 C CA . HIS A 1 122 ? 19.820 -1.983 42.983 1.00 58.47 122 HIS A CA 1
ATOM 946 C C . HIS A 1 122 ? 20.621 -0.813 43.590 1.00 58.47 122 HIS A C 1
ATOM 948 O O . HIS A 1 122 ? 21.708 -0.503 43.104 1.00 58.47 122 HIS A O 1
ATOM 954 N N . ASP A 1 123 ? 20.147 -0.227 44.695 1.00 59.44 123 ASP A N 1
ATOM 955 C CA . ASP A 1 123 ? 20.855 0.864 45.386 1.00 59.44 123 ASP A CA 1
ATOM 956 C C . ASP A 1 123 ? 22.162 0.401 46.055 1.00 59.44 123 ASP A C 1
ATOM 958 O O . ASP A 1 123 ? 23.151 1.133 46.066 1.00 59.44 123 ASP A O 1
ATOM 962 N N . VAL A 1 124 ? 22.214 -0.835 46.567 1.00 63.00 124 VAL A N 1
ATOM 963 C CA . VAL A 1 124 ? 23.428 -1.381 47.206 1.00 63.00 124 VAL A CA 1
ATOM 964 C C . VAL A 1 124 ? 24.521 -1.685 46.176 1.00 63.00 124 VAL A C 1
ATOM 966 O O . VAL A 1 124 ? 25.695 -1.418 46.435 1.00 63.00 124 VAL A O 1
ATOM 969 N N . PHE A 1 125 ? 24.158 -2.181 44.989 1.00 59.31 125 PHE A N 1
ATOM 970 C CA . PHE A 1 125 ? 25.134 -2.438 43.922 1.00 59.31 125 PHE A CA 1
ATOM 971 C C . PHE A 1 125 ? 25.723 -1.151 43.329 1.00 59.31 125 PHE A C 1
ATOM 973 O O . PHE A 1 125 ? 26.892 -1.142 42.952 1.00 59.31 125 PHE A O 1
ATOM 980 N N . HIS A 1 126 ? 24.963 -0.053 43.310 1.00 57.56 126 HIS A N 1
ATOM 981 C CA . HIS A 1 126 ? 25.457 1.236 42.819 1.00 57.56 126 HIS A CA 1
ATOM 982 C C . HIS A 1 126 ? 26.478 1.897 43.761 1.00 57.56 126 HIS A C 1
ATOM 984 O O . HIS A 1 126 ? 27.359 2.616 43.299 1.00 57.56 126 HIS A O 1
ATOM 990 N N . ILE A 1 127 ? 26.390 1.640 45.071 1.00 64.81 127 ILE A N 1
ATOM 991 C CA . ILE A 1 127 ? 27.312 2.202 46.073 1.00 64.81 127 ILE A CA 1
ATOM 992 C C . ILE A 1 127 ? 28.638 1.419 46.136 1.00 64.81 127 ILE A C 1
ATOM 994 O O . ILE A 1 127 ? 29.675 2.002 46.438 1.00 64.81 127 ILE A O 1
ATOM 998 N N . MET A 1 128 ? 28.643 0.121 45.809 1.00 67.12 128 MET A N 1
ATOM 999 C CA . MET A 1 128 ? 29.845 -0.731 45.879 1.00 67.12 128 MET A CA 1
ATOM 1000 C C . MET A 1 128 ? 30.756 -0.703 44.638 1.00 67.12 128 MET A C 1
ATOM 1002 O O . MET A 1 128 ? 31.832 -1.287 44.699 1.00 67.12 128 MET A O 1
ATOM 1006 N N . PHE A 1 129 ? 30.364 -0.054 43.533 1.00 57.34 129 PHE A N 1
ATOM 1007 C CA . PHE A 1 129 ? 31.148 -0.031 42.279 1.00 57.34 129 PHE A CA 1
ATOM 1008 C C . PHE A 1 129 ? 31.562 1.385 41.822 1.00 57.34 129 PHE A C 1
ATOM 1010 O O . PHE A 1 129 ? 31.957 1.585 40.675 1.00 57.34 129 PHE A O 1
ATOM 1017 N N . CYS A 1 130 ? 31.458 2.382 42.708 1.00 53.12 130 CYS A N 1
ATOM 1018 C CA . CYS A 1 130 ? 31.911 3.762 42.468 1.00 53.12 130 CYS A CA 1
ATOM 1019 C C . CYS A 1 130 ? 33.003 4.237 43.452 1.00 53.12 130 CYS A C 1
ATOM 1021 O O . CYS A 1 130 ? 33.199 5.441 43.615 1.00 53.12 130 CYS A O 1
ATOM 1023 N N . LEU A 1 131 ? 33.724 3.300 44.070 1.00 50.00 131 LEU A N 1
ATOM 1024 C CA . LEU A 1 131 ? 35.046 3.492 44.683 1.00 50.00 131 LEU A CA 1
ATOM 1025 C C . LEU A 1 131 ? 36.046 2.603 43.939 1.00 50.00 131 LEU A C 1
ATOM 1027 O O . LEU A 1 131 ? 37.217 3.021 43.833 1.00 50.00 131 LEU A O 1
#

Foldseek 3Di:
DAEDEEAEADFPVVLVVCVVVQHQEYEYAAYPQPGHQVPNHHDPDFPAEPPPPDDDPDHTHDHDPSHNRRYYYYNDNNVVSVVVVVVVVVVVVVVVVVVVVPDPPDDDDDDPDPPPPVVVVVVVVVVVPPD

Secondary structure (DSSP, 8-state):
--EEEEEEPPPHHHHHHHHHTT-SEEEEEE--TTT-TBTTS-B-S-S-STT--S--SSPPPPPPTT-TT-EEE--TTHHHHHHHHHHHHHHHHHHHHHHHHS-------------TTHHHHHHHHHHHT--

Radius of gyration: 24.64 Å; Cα contacts (8 Å, |Δi|>4): 150; chains: 1; bounding box: 58×32×60 Å

Mean predicted aligned error: 13.3 Å

Organism: Phaseolus vulgaris (NCBI:txid3885)

pLDDT: mean 80.4, std 18.22, range [47.19, 98.5]

Sequence (131 aa):
DTTLYVTLEPCPMCAGAILQARIDSLVWGAPNKLLGADGSWIRLFPDGGEHASEPRNVPPAPVHPFHPKMKIRRGVLATECADAMQQFFHLRRKTKKVEASKDPSRLPVSHHHPSKIISKIHDVFHIMFCL

InterPro domains:
  IPR002125 Cytidine and deoxycytidylate deaminase domain [PF14437] (1-32)
  IPR002125 Cytidine and deoxycytidylate deaminase domain [PS51747] (1-52)
  IPR016193 Cytidine deaminase-like [SSF53927] (1-97)